Protein AF-A0A8U0PKP1-F1 (afdb_monomer_lite)

pLDDT: mean 70.81, std 22.4, range [30.62, 94.69]

Sequence (117 aa):
MVMEKKRMDCPSLPPGWKKEEVIRKSGLSAGKSDVYYYSPKGKKFRSKPQLSRYLGNTVDLGCFDFRTGKMTMPSKMQKNKQRLRNESLTINKVQVSLGYTSGSFRCRSLRSPNVNI

Structure (mmCIF, N/CA/C/O backbone):
data_AF-A0A8U0PKP1-F1
#
_entry.id   AF-A0A8U0PKP1-F1
#
loop_
_atom_site.group_PDB
_atom_site.id
_atom_site.type_symbol
_atom_site.label_atom_id
_atom_site.label_alt_id
_atom_site.label_comp_id
_atom_site.label_asym_id
_atom_site.label_entity_id
_atom_site.label_seq_id
_atom_site.pdbx_PDB_ins_code
_atom_site.Cartn_x
_atom_site.Cartn_y
_atom_site.Cartn_z
_atom_site.occupancy
_atom_site.B_iso_or_equiv
_atom_site.auth_seq_id
_atom_site.auth_comp_id
_atom_site.auth_asym_id
_atom_site.auth_atom_id
_atom_site.pdbx_PDB_model_num
ATOM 1 N N . MET A 1 1 ? 25.857 -4.564 2.024 1.00 40.28 1 MET A N 1
ATOM 2 C CA . MET A 1 1 ? 25.225 -3.296 2.456 1.00 40.28 1 MET A CA 1
ATOM 3 C C . MET A 1 1 ? 23.733 -3.528 2.639 1.00 40.28 1 MET A C 1
ATOM 5 O O . MET A 1 1 ? 22.999 -3.611 1.658 1.00 40.28 1 MET A O 1
ATOM 9 N N . VAL A 1 2 ? 23.294 -3.734 3.881 1.00 46.47 2 VAL A N 1
ATOM 10 C CA . VAL A 1 2 ? 21.870 -3.871 4.209 1.00 46.47 2 VAL A CA 1
ATOM 11 C C . VAL A 1 2 ? 21.296 -2.460 4.171 1.00 46.47 2 VAL A C 1
ATOM 13 O O . VAL A 1 2 ? 21.551 -1.670 5.068 1.00 46.47 2 VAL A O 1
ATOM 16 N N . MET A 1 3 ? 20.629 -2.092 3.077 1.00 54.50 3 MET A N 1
ATOM 17 C CA . MET A 1 3 ? 19.989 -0.780 2.993 1.00 54.50 3 MET A CA 1
ATOM 18 C C . MET A 1 3 ? 18.861 -0.751 4.016 1.00 54.50 3 MET A C 1
ATOM 20 O O . MET A 1 3 ? 17.920 -1.545 3.921 1.00 54.50 3 MET A O 1
ATOM 24 N N . GLU A 1 4 ? 19.001 0.119 5.011 1.00 55.03 4 GLU A N 1
ATOM 25 C CA . GLU A 1 4 ? 18.005 0.323 6.048 1.00 55.03 4 GLU A CA 1
ATOM 26 C C . GLU A 1 4 ? 16.667 0.655 5.388 1.00 55.03 4 GLU A C 1
ATOM 28 O O . GLU A 1 4 ? 16.523 1.616 4.628 1.00 55.03 4 GLU A O 1
ATOM 33 N N . LYS A 1 5 ? 15.693 -0.229 5.589 1.00 63.22 5 LYS A N 1
ATOM 34 C CA . LYS A 1 5 ? 14.383 -0.122 4.955 1.00 63.22 5 LYS A CA 1
ATOM 35 C C . LYS A 1 5 ? 13.634 1.020 5.619 1.00 63.22 5 LYS A C 1
ATOM 37 O O . LYS A 1 5 ? 13.032 0.826 6.675 1.00 63.22 5 LYS A O 1
ATOM 42 N N . LYS A 1 6 ? 13.666 2.203 5.000 1.00 76.69 6 LYS A N 1
ATOM 43 C CA . LYS A 1 6 ? 12.914 3.375 5.457 1.00 76.69 6 LYS A CA 1
ATOM 44 C C . LYS A 1 6 ? 11.417 3.079 5.369 1.00 76.69 6 LYS A C 1
ATOM 46 O O . LYS A 1 6 ? 10.793 3.198 4.315 1.00 76.69 6 LYS A O 1
ATOM 51 N N . ARG A 1 7 ? 10.851 2.652 6.495 1.00 86.12 7 ARG A N 1
ATOM 52 C CA . ARG A 1 7 ? 9.409 2.524 6.696 1.00 86.12 7 ARG A CA 1
ATOM 53 C C . ARG A 1 7 ? 8.873 3.898 7.069 1.00 86.12 7 ARG A C 1
ATOM 55 O O . ARG A 1 7 ? 9.367 4.502 8.012 1.00 86.12 7 ARG A O 1
ATOM 62 N N . MET A 1 8 ? 7.885 4.377 6.329 1.00 87.50 8 MET A N 1
ATOM 63 C CA . MET A 1 8 ? 7.230 5.659 6.578 1.00 87.50 8 MET A CA 1
ATOM 64 C C . MET A 1 8 ? 5.805 5.422 7.059 1.00 87.50 8 MET A C 1
ATOM 66 O O . MET A 1 8 ? 5.146 4.493 6.587 1.00 87.50 8 MET A O 1
ATOM 70 N N . ASP A 1 9 ? 5.320 6.244 7.980 1.00 88.88 9 ASP A N 1
ATOM 71 C CA . ASP A 1 9 ? 3.939 6.152 8.445 1.00 88.88 9 ASP A CA 1
ATOM 72 C C . ASP A 1 9 ? 2.963 6.534 7.327 1.00 88.88 9 ASP A C 1
ATOM 74 O O . ASP A 1 9 ? 3.238 7.394 6.483 1.00 88.88 9 ASP A O 1
ATOM 78 N N . CYS A 1 10 ? 1.831 5.834 7.279 1.00 86.19 10 CYS A N 1
ATOM 79 C CA . CYS A 1 10 ? 0.827 6.009 6.239 1.00 86.19 10 CYS A CA 1
ATOM 80 C C . CYS A 1 10 ? -0.454 6.590 6.854 1.00 86.19 10 CYS A C 1
ATOM 82 O O . CYS A 1 10 ? -1.301 5.813 7.289 1.00 86.19 10 CYS A O 1
ATOM 84 N N . PRO A 1 11 ? -0.637 7.925 6.872 1.00 83.81 11 PRO A N 1
ATOM 85 C CA . PRO A 1 11 ? -1.786 8.562 7.531 1.00 83.81 11 PRO A CA 1
ATOM 86 C C . PRO A 1 11 ? -3.132 8.255 6.856 1.00 83.81 11 PRO A C 1
ATOM 88 O O . PRO A 1 11 ? -4.187 8.489 7.426 1.00 83.81 11 PRO A O 1
ATOM 91 N N . SER A 1 12 ? -3.104 7.731 5.630 1.00 85.44 12 SER A N 1
ATOM 92 C CA . SER A 1 12 ? -4.278 7.259 4.890 1.00 85.44 12 SER A CA 1
ATOM 93 C C . SER A 1 12 ? -4.769 5.871 5.323 1.00 85.44 12 SER A C 1
ATOM 95 O O . SER A 1 12 ? -5.789 5.400 4.825 1.00 85.44 12 SER A O 1
ATOM 97 N N . LEU A 1 13 ? -4.040 5.205 6.219 1.00 87.62 13 LEU A N 1
ATOM 98 C CA . LEU A 1 13 ? -4.431 3.960 6.868 1.00 87.62 13 LEU A CA 1
ATOM 99 C C . LEU A 1 13 ? -4.575 4.202 8.378 1.00 87.62 13 LEU A C 1
ATOM 101 O O . LEU A 1 13 ? -4.121 5.232 8.878 1.00 87.62 13 LEU A O 1
ATOM 105 N N . PRO A 1 14 ? -5.188 3.263 9.123 1.00 89.06 14 PRO A N 1
ATOM 106 C CA . PRO A 1 14 ? -5.293 3.380 10.570 1.00 89.06 14 PRO A CA 1
ATOM 107 C C . PRO A 1 14 ? -3.929 3.601 11.250 1.00 89.06 14 PRO A C 1
ATOM 109 O O . PRO A 1 14 ? -2.880 3.287 10.675 1.00 89.06 14 PRO A O 1
ATOM 112 N N . PRO A 1 15 ? -3.912 4.087 12.501 1.00 89.69 15 PRO A N 1
ATOM 113 C CA . PRO A 1 15 ? -2.671 4.287 13.238 1.00 89.69 15 PRO A CA 1
ATOM 114 C C . PRO A 1 15 ? -1.797 3.024 13.295 1.00 89.69 15 PRO A C 1
ATOM 116 O O . PRO A 1 15 ? -2.286 1.898 13.419 1.00 89.69 15 PRO A O 1
ATOM 119 N N . GLY A 1 16 ? -0.481 3.220 13.192 1.00 90.81 16 GLY A N 1
ATOM 120 C CA . GLY A 1 16 ? 0.514 2.146 13.252 1.00 90.81 16 GLY A CA 1
ATOM 121 C C . GLY A 1 16 ? 0.749 1.394 11.937 1.00 90.81 16 GLY A C 1
ATOM 122 O O . GLY A 1 16 ? 1.565 0.470 11.904 1.00 90.81 16 GLY A O 1
ATOM 123 N N . TRP A 1 17 ? 0.080 1.780 10.848 1.00 93.50 17 TRP A N 1
ATOM 124 C CA . TRP A 1 17 ? 0.376 1.261 9.516 1.00 93.50 17 TRP A CA 1
ATOM 125 C C . TRP A 1 17 ? 1.583 1.957 8.886 1.00 93.50 17 TRP A C 1
ATOM 127 O O . TRP A 1 17 ? 1.665 3.185 8.833 1.00 93.50 17 TRP A O 1
ATOM 137 N N . LYS A 1 18 ? 2.500 1.153 8.342 1.00 93.75 18 LYS A N 1
ATOM 138 C CA . LYS A 1 18 ? 3.746 1.640 7.734 1.00 93.75 18 LYS A CA 1
ATOM 139 C C . LYS A 1 18 ? 3.852 1.229 6.272 1.00 93.75 18 LYS A C 1
ATOM 141 O O . LYS A 1 18 ? 3.534 0.093 5.925 1.00 93.75 18 LYS A O 1
ATOM 146 N N . LYS A 1 19 ? 4.341 2.133 5.426 1.00 92.44 19 LYS A N 1
ATOM 147 C CA . LYS A 1 19 ? 4.652 1.918 4.010 1.00 92.44 19 LYS A CA 1
ATOM 148 C C . LYS A 1 19 ? 6.160 1.768 3.820 1.00 92.44 19 LYS A C 1
ATOM 150 O O . LYS A 1 19 ? 6.938 2.535 4.378 1.00 92.44 19 LYS A O 1
ATOM 155 N N . GLU A 1 20 ? 6.570 0.814 3.000 1.00 92.69 20 GLU A N 1
ATOM 156 C CA . GLU A 1 20 ? 7.955 0.620 2.569 1.00 92.69 20 GLU A CA 1
ATOM 157 C C . GLU A 1 20 ? 7.997 0.551 1.046 1.00 92.69 20 GLU A C 1
ATOM 159 O O . GLU A 1 20 ? 7.249 -0.211 0.435 1.00 92.69 20 GLU A O 1
ATOM 164 N N . GLU A 1 21 ? 8.886 1.325 0.437 1.00 90.38 21 GLU A N 1
ATOM 165 C CA . GLU A 1 21 ? 9.155 1.266 -0.995 1.00 90.38 21 GLU A CA 1
ATOM 166 C C . GLU A 1 21 ? 10.535 0.648 -1.220 1.00 90.38 21 GLU A C 1
ATOM 168 O O . GLU A 1 21 ? 11.535 1.104 -0.667 1.00 90.38 21 GLU A O 1
ATOM 173 N N . VAL A 1 22 ? 10.586 -0.429 -2.002 1.00 90.44 22 VAL A N 1
ATOM 174 C CA . VAL A 1 22 ? 11.803 -1.204 -2.253 1.00 90.44 22 VAL A CA 1
ATOM 175 C C . VAL A 1 22 ? 12.115 -1.169 -3.737 1.00 90.44 22 VAL A C 1
ATOM 177 O O . VAL A 1 22 ? 11.316 -1.613 -4.558 1.00 90.44 22 VAL A O 1
ATOM 180 N N . ILE A 1 23 ? 13.308 -0.689 -4.081 1.00 91.06 23 ILE A N 1
ATOM 181 C CA . ILE A 1 23 ? 13.814 -0.722 -5.455 1.00 91.06 23 ILE A CA 1
ATOM 182 C C . ILE A 1 23 ? 14.417 -2.095 -5.751 1.00 91.06 23 ILE A C 1
ATOM 184 O O . ILE A 1 23 ? 15.283 -2.578 -5.012 1.00 91.06 23 ILE A O 1
ATOM 188 N N . ARG A 1 24 ? 14.001 -2.711 -6.860 1.00 89.19 24 ARG A N 1
ATOM 189 C CA . ARG A 1 24 ? 14.576 -3.969 -7.352 1.00 89.19 24 ARG A CA 1
ATOM 190 C C . ARG A 1 24 ? 16.029 -3.757 -7.766 1.00 89.19 24 ARG A C 1
ATOM 192 O O . ARG A 1 24 ? 16.329 -2.864 -8.556 1.00 89.19 24 ARG A O 1
ATOM 199 N N . LYS A 1 25 ? 16.927 -4.592 -7.241 1.00 90.56 25 LYS A N 1
ATOM 200 C CA . LYS A 1 25 ? 18.379 -4.460 -7.443 1.00 90.56 25 LYS A CA 1
ATOM 201 C C . LYS A 1 25 ? 18.901 -5.117 -8.720 1.00 90.56 25 LYS A C 1
ATOM 203 O O . LYS A 1 25 ? 19.944 -4.708 -9.205 1.00 90.56 25 LYS A O 1
ATOM 208 N N . SER A 1 26 ? 18.201 -6.114 -9.254 1.00 89.25 26 SER A N 1
ATOM 209 C CA . SER A 1 26 ? 18.687 -6.935 -10.367 1.00 89.25 26 SER A CA 1
ATOM 210 C C . SER A 1 26 ? 17.552 -7.438 -11.269 1.00 89.25 26 SER A C 1
ATOM 212 O O . SER A 1 26 ? 16.365 -7.295 -10.954 1.00 89.25 26 SER A O 1
ATOM 214 N N . GLY A 1 27 ? 17.935 -8.015 -12.413 1.00 92.81 27 GLY A N 1
ATOM 215 C CA . GLY A 1 27 ? 17.034 -8.571 -13.426 1.00 92.81 27 GLY A CA 1
ATOM 216 C C . GLY A 1 27 ? 16.458 -7.530 -14.392 1.00 92.81 27 GLY A C 1
ATOM 217 O O . GLY A 1 27 ? 16.743 -6.341 -14.297 1.00 92.81 27 GLY A O 1
ATOM 218 N N . LEU A 1 28 ? 15.585 -7.977 -15.301 1.00 92.38 28 LEU A N 1
ATOM 219 C CA . LEU A 1 28 ? 14.966 -7.138 -16.348 1.00 92.38 28 LEU A CA 1
ATOM 220 C C . LEU A 1 28 ? 14.118 -5.974 -15.803 1.00 92.38 28 LEU A C 1
ATOM 222 O O . LEU A 1 28 ? 13.780 -5.042 -16.523 1.00 92.38 28 LEU A O 1
ATOM 226 N N . SER A 1 29 ? 13.736 -6.041 -14.528 1.00 89.69 29 SER A N 1
ATOM 227 C CA . SER A 1 29 ? 12.979 -4.998 -13.833 1.00 89.69 29 SER A CA 1
ATOM 228 C C . SER A 1 29 ? 13.805 -4.233 -12.798 1.00 89.69 29 SER A C 1
ATOM 230 O O . SER A 1 29 ? 13.215 -3.598 -11.922 1.00 89.69 29 SER A O 1
ATOM 232 N N . ALA A 1 30 ? 15.137 -4.333 -12.842 1.00 90.50 30 ALA A N 1
ATOM 233 C CA . ALA A 1 30 ? 16.015 -3.544 -11.985 1.00 90.50 30 ALA A CA 1
ATOM 234 C C . ALA A 1 30 ? 15.679 -2.047 -12.103 1.00 90.50 30 ALA A C 1
ATOM 236 O O . ALA A 1 30 ? 15.321 -1.560 -13.174 1.00 90.50 30 ALA A O 1
ATOM 237 N N . GLY A 1 31 ? 15.721 -1.332 -10.980 1.00 89.19 31 GLY A N 1
ATOM 238 C CA . GLY A 1 31 ? 15.350 0.084 -10.909 1.00 89.19 31 GLY A CA 1
ATOM 239 C C . GLY A 1 31 ? 13.854 0.355 -10.712 1.00 89.19 31 GLY A C 1
ATOM 240 O O . GLY A 1 31 ? 13.500 1.442 -10.263 1.00 89.19 31 GLY A O 1
ATOM 241 N N . LYS A 1 32 ? 12.958 -0.618 -10.948 1.00 90.19 32 LYS A N 1
ATOM 242 C CA . LYS A 1 32 ? 11.532 -0.460 -10.604 1.00 90.19 32 LYS A CA 1
ATOM 243 C C . LYS A 1 32 ? 11.311 -0.577 -9.095 1.00 90.19 32 LYS A C 1
ATOM 245 O O . LYS A 1 32 ? 11.988 -1.361 -8.427 1.00 90.19 32 LYS A O 1
ATOM 250 N N . SER A 1 33 ? 10.328 0.166 -8.583 1.00 90.75 33 SER A N 1
ATOM 251 C CA . SER A 1 33 ? 9.926 0.126 -7.178 1.00 90.75 33 SER A CA 1
ATOM 252 C C . SER A 1 33 ? 8.700 -0.757 -6.933 1.00 90.75 33 SER A C 1
ATOM 254 O O . SER A 1 33 ? 7.715 -0.730 -7.684 1.00 90.75 33 SER A O 1
ATOM 256 N N . ASP A 1 34 ? 8.767 -1.540 -5.858 1.00 90.94 34 ASP A N 1
ATOM 257 C CA . ASP A 1 34 ? 7.638 -2.255 -5.270 1.00 90.94 34 ASP A CA 1
ATOM 258 C C . ASP A 1 34 ? 7.266 -1.622 -3.932 1.00 90.94 34 ASP A C 1
ATOM 260 O O . ASP A 1 34 ? 8.135 -1.270 -3.134 1.00 90.94 34 ASP A O 1
ATOM 264 N N . VAL A 1 35 ? 5.966 -1.530 -3.665 1.00 92.50 35 VAL A N 1
ATOM 265 C CA . VAL A 1 35 ? 5.435 -0.956 -2.427 1.00 92.50 35 VAL A CA 1
ATOM 266 C C . VAL A 1 35 ? 4.884 -2.060 -1.536 1.00 92.50 35 VAL A C 1
ATOM 268 O O . VAL A 1 35 ? 4.185 -2.968 -1.994 1.00 92.50 35 VAL A O 1
ATOM 271 N N . TYR A 1 36 ? 5.189 -1.965 -0.248 1.00 94.56 36 TYR A N 1
ATOM 272 C CA . TYR A 1 36 ? 4.728 -2.872 0.788 1.00 94.56 36 TYR A CA 1
ATOM 273 C C . TYR A 1 36 ? 4.092 -2.100 1.934 1.00 94.56 36 TYR A C 1
ATOM 275 O O . TYR A 1 36 ? 4.568 -1.033 2.314 1.00 94.56 36 TYR A O 1
ATOM 283 N N . TYR A 1 37 ? 3.056 -2.686 2.526 1.00 93.81 37 TYR A N 1
ATOM 284 C CA . TYR A 1 37 ? 2.452 -2.179 3.755 1.00 93.81 37 TYR A CA 1
ATOM 285 C C . TYR A 1 37 ? 2.670 -3.151 4.899 1.00 93.81 37 TYR A C 1
ATOM 287 O O . TYR A 1 37 ? 2.656 -4.366 4.695 1.00 93.81 37 TYR A O 1
ATOM 295 N N . TYR A 1 38 ? 2.837 -2.608 6.097 1.00 94.38 38 TYR A N 1
ATOM 296 C CA . TYR A 1 38 ? 2.964 -3.358 7.334 1.00 94.38 38 TYR A CA 1
ATOM 297 C C . TYR A 1 38 ? 1.856 -2.946 8.284 1.00 94.38 38 TYR A C 1
ATOM 299 O O . TYR A 1 38 ? 1.667 -1.755 8.534 1.00 94.38 38 TYR A O 1
ATOM 307 N N . SER A 1 39 ? 1.139 -3.935 8.814 1.00 92.50 39 SER A N 1
ATOM 308 C CA . SER A 1 39 ? 0.221 -3.693 9.921 1.00 92.50 39 SER A CA 1
ATOM 309 C C . SER A 1 39 ? 1.003 -3.319 11.186 1.00 92.50 39 SER A C 1
ATOM 311 O O . SER A 1 39 ? 2.178 -3.683 11.305 1.00 92.50 39 SER A O 1
ATOM 313 N N . PRO A 1 40 ? 0.351 -2.702 12.186 1.00 91.31 40 PRO A N 1
ATOM 314 C CA . PRO A 1 40 ? 0.947 -2.503 13.511 1.00 91.31 40 PRO A CA 1
ATOM 315 C C . PRO A 1 40 ? 1.415 -3.812 14.170 1.00 91.31 40 PRO A C 1
ATOM 317 O O . PRO A 1 40 ? 2.319 -3.804 14.994 1.00 91.31 40 PRO A O 1
ATOM 320 N N . LYS A 1 41 ? 0.850 -4.957 13.757 1.00 91.50 41 LYS A N 1
ATOM 321 C CA . LYS A 1 41 ? 1.257 -6.306 14.187 1.00 91.50 41 LYS A CA 1
ATOM 322 C C . LYS A 1 41 ? 2.441 -6.879 13.383 1.00 91.50 41 LYS A C 1
ATOM 324 O O . LYS A 1 41 ? 2.781 -8.043 13.548 1.00 91.50 41 LYS A O 1
ATOM 329 N N . GLY A 1 42 ? 3.019 -6.116 12.452 1.00 90.06 42 GLY A N 1
ATOM 330 C CA . GLY A 1 42 ? 4.150 -6.532 11.613 1.00 90.06 42 GLY A CA 1
ATOM 331 C C . GLY A 1 42 ? 3.791 -7.375 10.381 1.00 90.06 42 GLY A C 1
ATOM 332 O O . GLY A 1 42 ? 4.686 -7.829 9.668 1.00 90.06 42 GLY A O 1
ATOM 333 N N . LYS A 1 43 ? 2.502 -7.577 10.074 1.00 93.50 43 LYS A N 1
ATOM 334 C CA . LYS A 1 43 ? 2.075 -8.366 8.905 1.00 93.50 43 LYS A CA 1
ATOM 335 C C . LYS A 1 43 ? 2.320 -7.589 7.615 1.00 93.50 43 LYS A C 1
ATOM 337 O O . LYS A 1 43 ? 1.889 -6.446 7.505 1.00 93.50 43 LYS A O 1
ATOM 342 N N . LYS A 1 44 ? 2.961 -8.226 6.631 1.00 93.56 44 LYS A N 1
ATOM 343 C CA . LYS A 1 44 ? 3.316 -7.623 5.338 1.00 93.56 44 LYS A CA 1
ATOM 344 C C . LYS A 1 44 ? 2.236 -7.835 4.272 1.00 93.56 44 LYS A C 1
ATOM 346 O O . LYS A 1 44 ? 1.762 -8.953 4.071 1.00 93.56 44 LYS A O 1
ATOM 351 N N . PHE A 1 45 ? 1.937 -6.782 3.517 1.00 94.69 45 PHE A N 1
ATOM 352 C CA . PHE A 1 45 ? 0.985 -6.771 2.407 1.00 94.69 45 PHE A CA 1
ATOM 353 C C . PHE A 1 45 ? 1.661 -6.302 1.122 1.00 94.69 45 PHE A C 1
ATOM 355 O O . PHE A 1 45 ? 2.416 -5.329 1.131 1.00 94.69 45 PHE A O 1
ATOM 362 N N . ARG A 1 46 ? 1.389 -7.004 0.016 1.00 94.00 46 ARG A N 1
ATOM 363 C CA . ARG A 1 46 ? 2.014 -6.774 -1.301 1.00 94.00 46 ARG A CA 1
ATOM 364 C C . ARG A 1 46 ? 1.047 -6.229 -2.356 1.00 94.00 46 ARG A C 1
ATOM 366 O O . ARG A 1 46 ? 1.474 -5.923 -3.462 1.00 94.00 46 ARG A O 1
ATOM 373 N N . SER A 1 47 ? -0.252 -6.153 -2.054 1.00 93.81 47 SER A N 1
ATOM 374 C CA . SER A 1 47 ? -1.262 -5.652 -2.992 1.00 93.81 47 SER A CA 1
ATOM 375 C C . SER A 1 47 ? -2.511 -5.094 -2.302 1.00 93.81 47 SER A C 1
ATOM 377 O O . SER A 1 47 ? -2.839 -5.474 -1.174 1.00 93.81 47 SER A O 1
ATOM 379 N N . LYS A 1 48 ? -3.255 -4.237 -3.020 1.00 90.69 48 LYS A N 1
ATOM 380 C CA . LYS A 1 48 ? -4.523 -3.640 -2.561 1.00 90.69 48 LYS A CA 1
ATOM 381 C C . LYS A 1 48 ? -5.588 -4.683 -2.193 1.00 90.69 48 LYS A C 1
ATOM 383 O O . LYS A 1 48 ? -6.125 -4.575 -1.095 1.00 90.69 48 LYS A O 1
ATOM 388 N N . PRO A 1 49 ? -5.873 -5.729 -3.000 1.00 93.00 49 PRO A N 1
ATOM 389 C CA . PRO A 1 49 ? -6.879 -6.729 -2.625 1.00 93.00 49 PRO A CA 1
ATOM 390 C C . PRO A 1 49 ? -6.475 -7.567 -1.406 1.00 93.00 49 PRO A C 1
ATOM 392 O O . PRO A 1 49 ? -7.329 -8.078 -0.686 1.00 93.00 49 PRO A O 1
ATOM 395 N N . GLN A 1 50 ? -5.172 -7.754 -1.169 1.00 94.31 50 GLN A N 1
ATOM 396 C CA . GLN A 1 50 ? -4.689 -8.440 0.030 1.00 94.31 50 GLN A CA 1
ATOM 397 C C . GLN A 1 50 ? -4.892 -7.573 1.277 1.00 94.31 50 GLN A C 1
ATOM 399 O O . GLN A 1 50 ? -5.319 -8.075 2.313 1.00 94.31 50 GLN A O 1
ATOM 404 N N . LEU A 1 51 ? -4.600 -6.278 1.159 1.00 92.56 51 LEU A N 1
ATOM 405 C CA . LEU A 1 51 ? -4.794 -5.298 2.220 1.00 92.56 51 LEU A CA 1
ATOM 406 C C . LEU A 1 51 ? -6.284 -5.104 2.548 1.00 92.56 51 LEU A C 1
ATOM 408 O O . LEU A 1 51 ? -6.667 -5.170 3.711 1.00 92.56 51 LEU A O 1
ATOM 412 N N . SER A 1 52 ? -7.122 -4.957 1.520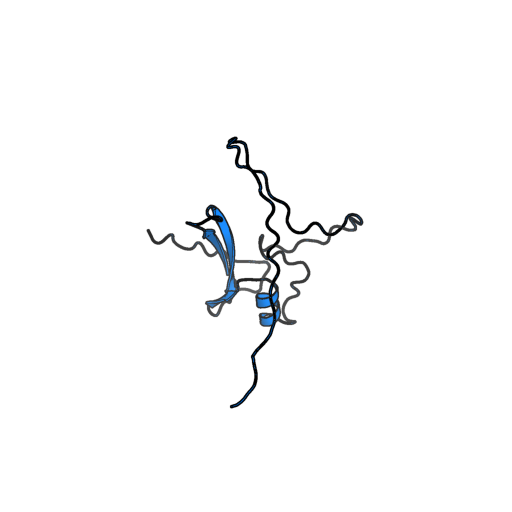 1.00 91.31 52 SER A N 1
ATOM 413 C CA . SER A 1 52 ? -8.577 -4.805 1.645 1.00 91.31 52 SER A CA 1
ATOM 414 C C . SER A 1 52 ? -9.226 -5.999 2.337 1.00 91.31 52 SER A C 1
ATOM 416 O O . SER A 1 52 ? -10.013 -5.800 3.247 1.00 91.31 52 SER A O 1
ATOM 418 N N . ARG A 1 53 ? -8.841 -7.238 2.005 1.00 92.56 53 ARG A N 1
ATOM 419 C CA . ARG A 1 53 ? -9.354 -8.427 2.709 1.00 92.56 53 ARG A CA 1
ATOM 420 C C . ARG A 1 53 ? -8.988 -8.466 4.191 1.00 92.56 53 ARG A C 1
ATOM 422 O O . ARG A 1 53 ? -9.702 -9.078 4.971 1.00 92.56 53 ARG A O 1
ATOM 429 N N . TYR A 1 54 ? -7.866 -7.858 4.570 1.00 91.88 54 TYR A N 1
ATOM 430 C CA . TYR A 1 54 ? -7.420 -7.829 5.960 1.00 91.88 54 TYR A CA 1
ATOM 431 C C . TYR A 1 54 ? -8.076 -6.713 6.773 1.00 91.88 54 TYR A C 1
ATOM 433 O O . TYR A 1 54 ? -8.400 -6.929 7.934 1.00 91.88 54 TYR A O 1
ATOM 441 N N . LEU A 1 55 ? -8.257 -5.532 6.177 1.00 89.69 55 LEU A N 1
ATOM 442 C CA . LEU A 1 55 ? -8.965 -4.418 6.813 1.00 89.69 55 LEU A CA 1
ATOM 443 C C . LEU A 1 55 ? -10.491 -4.606 6.767 1.00 89.69 55 LEU A C 1
ATOM 445 O O . LEU A 1 55 ? -11.197 -4.128 7.652 1.00 89.69 55 LEU A O 1
ATOM 449 N N . GLY A 1 56 ? -11.006 -5.333 5.776 1.00 87.38 56 GLY A N 1
ATOM 450 C CA . GLY A 1 56 ? -12.432 -5.581 5.598 1.00 87.38 56 GLY A CA 1
ATOM 451 C C . GLY A 1 56 ? -13.221 -4.274 5.546 1.00 87.38 56 GLY A C 1
ATOM 452 O O . GLY A 1 56 ? -12.838 -3.334 4.855 1.00 87.38 56 GLY A O 1
ATOM 453 N N . ASN A 1 57 ? -14.295 -4.213 6.327 1.00 83.44 57 ASN A N 1
ATOM 454 C CA . ASN A 1 57 ? -15.219 -3.080 6.386 1.00 83.44 57 ASN A CA 1
ATOM 455 C C . ASN A 1 57 ? -14.751 -1.958 7.330 1.00 83.44 57 ASN A C 1
ATOM 457 O O . ASN A 1 57 ? -15.460 -0.972 7.494 1.00 83.44 57 ASN A O 1
ATOM 461 N N . THR A 1 58 ? -13.584 -2.096 7.971 1.00 82.38 58 THR A N 1
ATOM 462 C CA . THR A 1 58 ? -13.073 -1.074 8.906 1.00 82.38 58 THR A CA 1
ATOM 463 C C . THR A 1 58 ? -12.515 0.156 8.194 1.00 82.38 58 THR A C 1
ATOM 465 O O . THR A 1 58 ? -12.460 1.232 8.781 1.00 82.38 58 THR A O 1
ATOM 468 N N . VAL A 1 59 ? -12.086 0.001 6.938 1.00 83.19 59 VAL A N 1
ATOM 469 C CA . VAL A 1 59 ? -11.479 1.062 6.128 1.00 83.19 59 VAL A CA 1
ATOM 470 C C . VAL A 1 59 ? -11.918 0.883 4.681 1.00 83.19 59 VAL A C 1
ATOM 472 O O . VAL A 1 59 ? -11.615 -0.144 4.069 1.00 83.19 59 VAL A O 1
ATOM 475 N N . ASP A 1 60 ? -12.573 1.894 4.110 1.00 85.12 60 ASP A N 1
ATOM 476 C CA . ASP A 1 60 ? -12.859 1.898 2.678 1.00 85.12 60 ASP A CA 1
ATOM 477 C C . ASP A 1 60 ? -11.589 2.237 1.886 1.00 85.12 60 ASP A C 1
ATOM 479 O O . ASP A 1 60 ? -11.059 3.347 1.925 1.00 85.12 60 ASP A O 1
ATOM 483 N N . LEU A 1 61 ? -11.083 1.245 1.155 1.00 87.25 61 LEU A N 1
ATOM 484 C CA . LEU A 1 61 ? -9.935 1.403 0.268 1.00 87.25 61 LEU A CA 1
ATOM 485 C C . LEU A 1 61 ? -10.355 1.679 -1.179 1.00 87.25 61 LEU A C 1
ATOM 487 O O . LEU A 1 61 ? -9.485 1.663 -2.052 1.00 87.25 61 LEU A O 1
ATOM 491 N N . GLY A 1 62 ? -11.636 1.916 -1.480 1.00 84.75 62 GLY A N 1
ATOM 492 C CA . GLY A 1 62 ? -12.128 2.183 -2.836 1.00 84.75 62 GLY A CA 1
ATOM 493 C C . GLY A 1 62 ? -11.280 3.235 -3.553 1.00 84.75 62 GLY A C 1
ATOM 494 O O . GLY A 1 62 ? -10.671 2.948 -4.589 1.00 84.75 62 GLY A O 1
ATOM 495 N N . CYS A 1 63 ? -11.089 4.374 -2.893 1.00 84.69 63 CYS A N 1
ATOM 496 C CA . CYS A 1 63 ? -10.295 5.509 -3.364 1.00 84.69 63 CYS A CA 1
ATOM 497 C C . CYS A 1 63 ? -8.803 5.447 -2.980 1.00 84.69 63 CYS A C 1
ATOM 499 O O . CYS A 1 63 ? -8.086 6.423 -3.151 1.00 84.69 63 CYS A O 1
ATOM 501 N N . PHE A 1 64 ? -8.293 4.336 -2.445 1.00 89.00 64 PHE A N 1
ATOM 502 C CA . PHE A 1 64 ? -6.879 4.222 -2.076 1.00 89.00 64 PHE A CA 1
ATOM 503 C C . PHE A 1 64 ? -6.002 3.796 -3.247 1.00 89.00 64 PHE A C 1
ATOM 505 O O . PHE A 1 64 ? -6.211 2.723 -3.828 1.00 89.00 64 PHE A O 1
ATOM 512 N N . ASP A 1 65 ? -4.970 4.586 -3.539 1.00 89.75 65 ASP A N 1
ATOM 513 C CA . ASP A 1 65 ? -3.884 4.167 -4.418 1.00 89.75 65 ASP A CA 1
ATOM 514 C C . ASP A 1 65 ? -2.777 3.482 -3.607 1.00 89.75 65 ASP A C 1
ATOM 516 O O . ASP A 1 65 ? -2.098 4.096 -2.783 1.00 89.75 65 ASP A O 1
ATOM 520 N N . PHE A 1 66 ? -2.571 2.197 -3.894 1.00 89.25 66 PHE A N 1
ATOM 521 C CA . PHE A 1 66 ? -1.585 1.345 -3.235 1.00 89.25 66 PHE A CA 1
ATOM 522 C C . PHE A 1 66 ? -0.136 1.707 -3.576 1.00 89.25 66 PHE A C 1
ATOM 524 O O . PHE A 1 66 ? 0.764 1.399 -2.801 1.00 89.25 66 PHE A O 1
ATOM 531 N N . ARG A 1 67 ? 0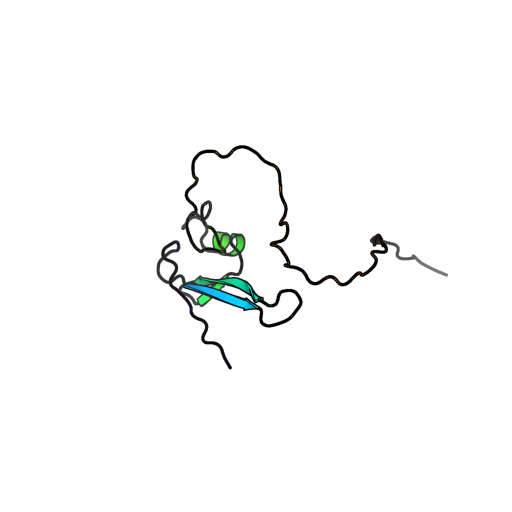.124 2.336 -4.728 1.00 88.88 67 ARG A N 1
ATOM 532 C CA . ARG A 1 67 ? 1.484 2.758 -5.091 1.00 88.88 67 ARG A CA 1
ATOM 533 C C . ARG A 1 67 ? 1.856 4.027 -4.332 1.00 88.88 67 ARG A C 1
ATOM 535 O O . ARG A 1 67 ? 2.879 4.093 -3.650 1.00 88.88 67 ARG A O 1
ATOM 542 N N . THR A 1 68 ? 0.999 5.035 -4.422 1.00 85.81 68 THR A N 1
ATOM 543 C CA . THR A 1 68 ? 1.279 6.345 -3.830 1.00 85.81 68 THR A CA 1
ATOM 544 C C . THR A 1 68 ? 1.066 6.333 -2.311 1.00 85.81 68 THR A C 1
ATOM 546 O O . THR A 1 68 ? 1.800 6.994 -1.570 1.00 85.81 68 THR A O 1
ATOM 549 N N . GLY A 1 69 ? 0.124 5.526 -1.817 1.00 85.50 69 GLY A N 1
ATOM 550 C CA . GLY A 1 69 ? -0.300 5.507 -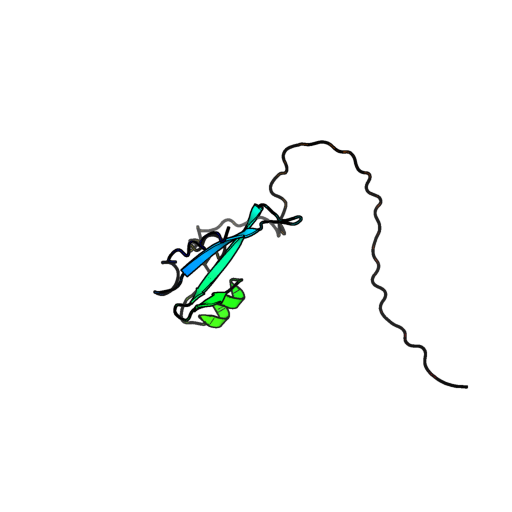0.418 1.00 85.50 69 GLY A CA 1
ATOM 551 C C . GLY A 1 69 ? -1.179 6.691 -0.038 1.00 85.50 69 GLY A C 1
ATOM 552 O O . GLY A 1 69 ? -1.176 7.119 1.113 1.00 85.50 69 GLY A O 1
ATOM 553 N N . LYS A 1 70 ? -1.913 7.241 -1.005 1.00 85.50 70 LYS A N 1
ATOM 554 C CA . LYS A 1 70 ? -2.802 8.391 -0.822 1.00 85.50 70 LYS A CA 1
ATOM 555 C C . LYS A 1 70 ? -4.229 8.015 -1.213 1.00 85.50 70 LYS A C 1
ATOM 557 O O . LYS A 1 70 ? -4.437 7.120 -2.034 1.00 85.50 70 LYS A O 1
ATOM 562 N N . MET A 1 71 ? -5.199 8.705 -0.619 1.00 84.00 71 MET A N 1
ATOM 563 C CA . MET A 1 71 ? -6.577 8.695 -1.103 1.00 84.00 71 MET A CA 1
ATOM 564 C C . MET A 1 71 ? -6.608 9.512 -2.400 1.00 84.00 71 MET A C 1
ATOM 566 O O . MET A 1 71 ? -6.276 10.697 -2.392 1.00 84.00 71 MET A O 1
ATOM 570 N N . THR A 1 72 ? -6.948 8.894 -3.524 1.00 79.06 72 THR A N 1
ATOM 571 C CA . THR A 1 72 ? -7.266 9.620 -4.750 1.00 79.06 72 THR A CA 1
ATOM 572 C C . THR A 1 72 ? -8.675 10.162 -4.599 1.00 79.06 72 THR A C 1
ATOM 574 O O . THR A 1 72 ? -9.627 9.386 -4.542 1.00 79.06 72 THR A O 1
ATOM 577 N N . MET A 1 73 ? -8.823 11.482 -4.524 1.00 65.50 73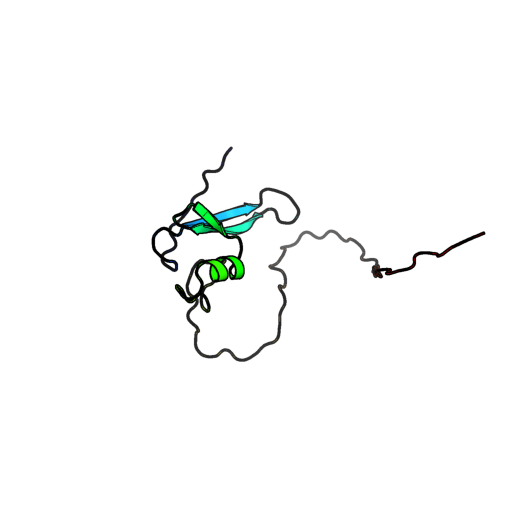 MET A N 1
ATOM 578 C CA . MET A 1 73 ? -10.150 12.083 -4.601 1.00 65.50 73 MET A CA 1
ATOM 579 C C . MET A 1 73 ? -10.755 11.726 -5.963 1.00 65.50 73 MET A C 1
ATOM 581 O O . MET A 1 73 ? -10.065 11.873 -6.978 1.00 65.50 73 MET A O 1
ATOM 585 N N . PRO A 1 74 ? -12.013 11.265 -6.030 1.00 63.56 74 PRO A N 1
ATOM 586 C CA . PRO A 1 74 ? -12.706 11.152 -7.298 1.00 63.56 74 PRO A CA 1
ATOM 587 C C . PRO A 1 74 ? -12.990 12.572 -7.796 1.00 63.56 74 PRO A C 1
ATOM 589 O O . PRO A 1 74 ? -14.021 13.168 -7.490 1.00 63.56 74 PRO A O 1
ATOM 592 N N . SER A 1 75 ? -12.049 13.147 -8.544 1.00 57.03 75 SER A N 1
ATOM 593 C CA . SER A 1 75 ? -12.324 14.328 -9.354 1.00 57.03 75 SER A CA 1
ATOM 594 C C . SER A 1 75 ? -13.483 13.970 -10.276 1.00 57.03 75 SER A C 1
ATOM 596 O O . SER A 1 75 ? -13.425 12.981 -11.010 1.00 57.03 75 SER A O 1
ATOM 598 N N . LYS A 1 76 ? -14.574 14.727 -10.164 1.00 52.22 76 LYS A N 1
ATOM 599 C CA . LYS A 1 76 ? -15.797 14.561 -10.947 1.00 52.22 76 LYS A CA 1
ATOM 600 C C . LYS A 1 76 ? -15.448 14.290 -12.418 1.00 52.22 76 LYS A C 1
ATOM 602 O O . LYS A 1 76 ? -14.769 15.088 -13.045 1.00 52.22 76 LYS A O 1
ATOM 607 N N . MET A 1 77 ? -15.948 13.168 -12.934 1.00 50.91 77 MET A N 1
ATOM 608 C CA . MET A 1 77 ? -16.190 12.892 -14.352 1.00 50.91 77 MET A CA 1
ATOM 609 C C . MET A 1 77 ? -15.051 13.243 -15.335 1.00 50.91 77 MET A C 1
ATOM 611 O O . MET A 1 77 ? -15.050 14.297 -15.956 1.00 50.91 77 MET A O 1
ATOM 615 N N . GLN A 1 78 ? -14.192 12.270 -15.638 1.00 56.22 78 GLN A N 1
ATOM 616 C CA . GLN A 1 78 ? -13.652 12.124 -16.994 1.00 56.22 78 GLN A CA 1
ATOM 617 C C . GLN A 1 78 ? -14.187 10.815 -17.572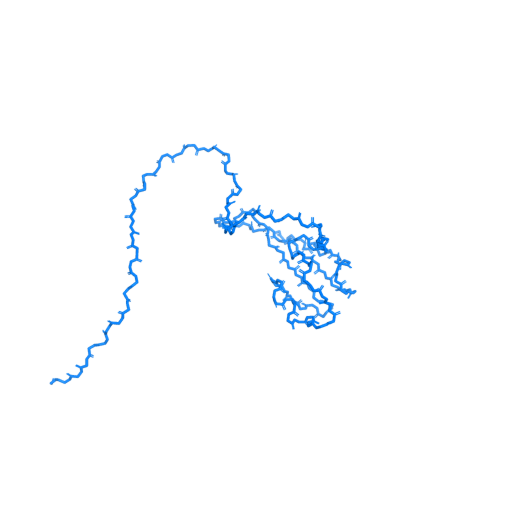 1.00 56.22 78 GLN A C 1
ATOM 619 O O . GLN A 1 78 ? -13.592 9.746 -17.445 1.00 56.22 78 GLN A O 1
ATOM 624 N N . LYS A 1 79 ? -15.382 10.889 -18.172 1.00 54.06 79 LYS A N 1
ATOM 625 C CA . LYS A 1 79 ? -15.798 9.876 -19.144 1.00 54.06 79 LYS A CA 1
ATOM 626 C C . LYS A 1 79 ? -14.823 9.956 -20.324 1.00 54.06 79 LYS A C 1
ATOM 628 O O . LYS A 1 79 ? -14.469 11.051 -20.744 1.00 54.06 79 LYS A O 1
ATOM 633 N N . ASN A 1 80 ? -14.507 8.786 -20.879 1.00 43.09 80 ASN A N 1
ATOM 634 C CA . ASN A 1 80 ? -13.819 8.553 -22.153 1.00 43.09 80 ASN A CA 1
ATOM 635 C C . ASN A 1 80 ? -12.287 8.375 -22.083 1.00 43.09 80 ASN A C 1
ATOM 637 O O . ASN A 1 80 ? -11.526 9.320 -22.231 1.00 43.09 80 ASN A O 1
ATOM 641 N N . LYS A 1 81 ? -11.818 7.125 -21.975 1.00 47.41 81 LYS A N 1
ATOM 642 C CA . LYS A 1 81 ? -11.440 6.281 -23.129 1.00 47.41 81 LYS A CA 1
ATOM 643 C C . LYS A 1 81 ? -10.887 4.950 -22.601 1.00 47.41 81 LYS A C 1
ATOM 645 O O . LYS A 1 81 ? -9.959 4.929 -21.811 1.00 47.41 81 LYS A O 1
ATOM 650 N N . GLN A 1 82 ? -11.552 3.870 -23.001 1.00 49.97 82 GLN A N 1
ATOM 651 C CA . GLN A 1 82 ? -11.040 2.519 -23.259 1.00 49.97 82 GLN A CA 1
ATOM 652 C C . GLN A 1 82 ? -9.819 2.008 -22.464 1.00 49.97 82 GLN A C 1
ATOM 654 O O . GLN A 1 82 ? -8.735 2.571 -22.491 1.00 49.97 82 GLN A O 1
ATOM 659 N N . ARG A 1 83 ? -10.008 0.818 -21.875 1.00 51.34 83 ARG A N 1
ATOM 660 C CA . ARG A 1 83 ? -8.991 -0.168 -21.463 1.00 51.34 83 ARG A CA 1
ATOM 661 C C . ARG A 1 83 ? -7.625 0.023 -22.151 1.00 51.34 83 ARG A C 1
ATOM 663 O O . ARG A 1 83 ? -7.382 -0.575 -23.193 1.00 51.34 83 ARG A O 1
ATOM 670 N N . LEU A 1 84 ? -6.700 0.732 -21.512 1.00 46.41 84 LEU A N 1
ATOM 671 C CA . LEU A 1 84 ? -5.277 0.627 -21.827 1.00 46.41 84 LEU A CA 1
ATOM 672 C C . LEU A 1 84 ? -4.593 -0.109 -20.683 1.00 46.41 84 LEU A C 1
ATOM 674 O O . LEU A 1 84 ? -4.208 0.432 -19.651 1.00 46.41 84 LEU A O 1
ATOM 678 N N . ARG A 1 85 ? -4.526 -1.423 -20.887 1.00 45.72 85 ARG A N 1
ATOM 679 C CA . ARG A 1 85 ? -3.595 -2.329 -20.229 1.00 45.72 85 ARG A CA 1
ATOM 680 C C . ARG A 1 85 ? -2.192 -1.741 -20.392 1.00 45.72 85 ARG A C 1
ATOM 682 O O . ARG A 1 85 ? -1.704 -1.728 -21.509 1.00 45.72 85 ARG A O 1
ATOM 689 N N . ASN A 1 86 ? -1.600 -1.275 -19.289 1.00 48.75 86 ASN A N 1
ATOM 690 C CA . ASN A 1 86 ? -0.177 -0.972 -19.090 1.00 48.75 86 ASN A CA 1
ATOM 691 C C . ASN A 1 86 ? 0.655 -0.848 -20.381 1.00 48.75 86 ASN A C 1
ATOM 693 O O . ASN A 1 86 ? 1.251 -1.838 -20.807 1.00 48.75 86 ASN A O 1
ATOM 697 N N . GLU A 1 87 ? 0.759 0.357 -20.941 1.00 38.03 87 GLU A N 1
ATOM 698 C CA . GLU A 1 87 ? 1.764 0.657 -21.961 1.00 38.03 87 GLU A CA 1
ATOM 699 C C . GLU A 1 87 ? 2.893 1.509 -21.357 1.00 38.03 87 GLU A C 1
ATOM 701 O O . GLU A 1 87 ? 2.698 2.633 -20.906 1.00 38.03 87 GLU A O 1
ATOM 706 N N . SER A 1 88 ? 4.057 0.866 -21.260 1.00 42.84 88 SER A N 1
ATOM 707 C CA . SER A 1 88 ? 5.407 1.385 -21.491 1.00 42.84 88 SER A CA 1
ATOM 708 C C . SER A 1 88 ? 5.682 2.876 -21.248 1.00 42.84 88 SER A C 1
ATOM 710 O O . SER A 1 88 ? 5.508 3.716 -22.124 1.00 42.84 88 SER A O 1
ATOM 712 N N . LEU A 1 89 ? 6.308 3.185 -20.108 1.00 39.84 89 LEU A N 1
ATOM 713 C CA . LEU A 1 89 ? 7.101 4.408 -19.971 1.00 39.84 89 LEU A CA 1
ATOM 714 C C . LEU A 1 89 ? 8.444 4.222 -20.697 1.00 39.84 89 LEU A C 1
ATOM 716 O O . LEU A 1 89 ? 9.362 3.587 -20.182 1.00 39.84 89 LEU A O 1
ATOM 720 N N . THR A 1 90 ? 8.477 4.723 -21.933 1.00 35.84 90 THR A N 1
ATOM 721 C CA . THR A 1 90 ? 9.582 5.444 -22.594 1.00 35.84 90 THR A CA 1
ATOM 722 C C . THR A 1 90 ? 11.014 5.009 -22.260 1.00 35.84 90 THR A C 1
ATOM 724 O O . THR A 1 90 ? 11.625 5.480 -21.299 1.00 35.84 90 THR A O 1
ATOM 727 N N . ILE A 1 91 ? 11.584 4.192 -23.149 1.00 39.50 91 ILE A N 1
ATOM 728 C CA . ILE A 1 91 ? 13.028 3.992 -23.299 1.00 39.50 91 ILE A CA 1
ATOM 729 C C . ILE A 1 91 ? 13.556 5.098 -24.218 1.00 39.50 91 ILE A C 1
ATOM 731 O O . ILE A 1 91 ? 13.187 5.172 -25.390 1.00 39.50 91 ILE A O 1
ATOM 735 N N . ASN A 1 92 ? 14.429 5.956 -23.691 1.00 38.44 92 ASN A N 1
ATOM 736 C CA . ASN A 1 92 ? 15.245 6.838 -24.515 1.00 38.44 92 ASN A CA 1
ATOM 737 C C . ASN A 1 92 ? 16.371 6.017 -25.169 1.00 38.44 92 ASN A C 1
ATOM 739 O O . ASN A 1 92 ? 17.197 5.431 -24.477 1.00 38.44 92 ASN A O 1
ATOM 743 N N . LYS A 1 93 ? 16.320 5.969 -26.509 1.00 40.81 93 LYS A N 1
ATOM 744 C CA . LYS A 1 93 ? 17.363 5.666 -27.509 1.00 40.81 93 LYS A CA 1
ATOM 745 C C . LYS A 1 93 ? 18.658 4.991 -27.022 1.00 40.81 93 LYS A C 1
ATOM 747 O O . LYS A 1 93 ? 19.568 5.679 -26.581 1.00 40.81 93 LYS A O 1
ATOM 752 N N . VAL A 1 94 ? 18.817 3.709 -27.361 1.00 30.62 94 VAL A N 1
ATOM 753 C CA . VAL A 1 94 ? 20.009 3.217 -28.081 1.00 30.62 94 VAL A CA 1
ATOM 754 C C . VAL A 1 94 ? 19.531 2.201 -29.121 1.00 30.62 94 VAL A C 1
ATOM 756 O O . VAL A 1 94 ? 18.886 1.208 -28.797 1.00 30.62 94 VAL A O 1
ATOM 759 N N . GLN A 1 95 ? 19.786 2.508 -30.387 1.00 41.50 95 GLN A N 1
ATOM 760 C CA . GLN A 1 95 ? 19.510 1.667 -31.546 1.00 41.50 95 GLN A CA 1
ATOM 761 C C . GLN A 1 95 ? 20.379 0.406 -31.488 1.00 41.50 95 GLN A C 1
ATOM 763 O O . GLN A 1 95 ? 21.595 0.505 -31.607 1.00 41.50 95 GLN A O 1
ATOM 768 N N . VAL A 1 96 ? 19.760 -0.769 -31.376 1.00 30.98 96 VAL A N 1
ATOM 769 C CA . VAL A 1 96 ? 20.367 -2.038 -31.795 1.00 30.98 96 VAL A CA 1
ATOM 770 C C . VAL A 1 96 ? 19.280 -2.834 -32.507 1.00 30.98 96 VAL A C 1
ATOM 772 O O . VAL A 1 96 ? 18.292 -3.254 -31.910 1.00 30.98 96 VAL A O 1
ATOM 775 N N . SER A 1 97 ? 19.425 -2.957 -33.820 1.00 40.72 97 SER A N 1
ATOM 776 C CA . SER A 1 97 ? 18.554 -3.730 -34.701 1.00 40.72 97 SER A CA 1
ATOM 777 C C . SER A 1 97 ? 18.589 -5.211 -34.321 1.00 40.72 97 SER A C 1
ATOM 779 O O . SER A 1 97 ? 19.645 -5.835 -34.409 1.00 40.72 97 SER A O 1
ATOM 781 N N . LEU A 1 98 ? 17.444 -5.788 -33.949 1.00 32.81 98 LEU A N 1
ATOM 782 C CA . LEU A 1 98 ? 17.297 -7.235 -33.801 1.00 32.81 98 LEU A CA 1
ATOM 783 C C . LEU A 1 98 ? 15.966 -7.682 -34.421 1.00 32.81 98 LEU A C 1
ATOM 785 O O . LEU A 1 98 ? 14.895 -7.217 -34.029 1.00 32.81 98 LEU A O 1
ATOM 789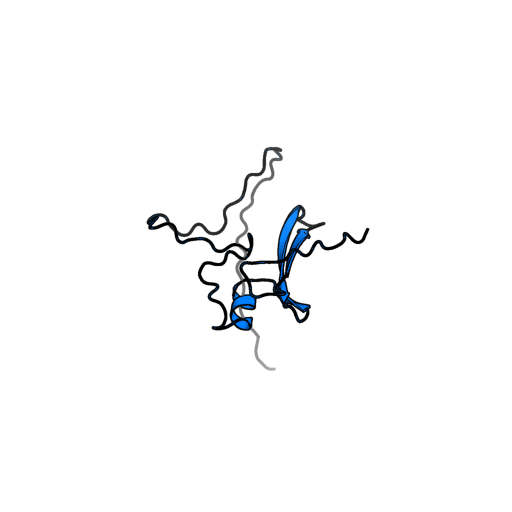 N N . GLY A 1 99 ? 16.061 -8.532 -35.446 1.00 35.81 99 GLY A N 1
ATOM 790 C CA . GLY A 1 99 ? 14.941 -9.003 -36.258 1.00 35.81 99 GLY A CA 1
ATOM 791 C C . GLY A 1 99 ? 13.935 -9.828 -35.456 1.00 35.81 99 GLY A C 1
ATOM 792 O O . GLY A 1 99 ? 14.295 -10.766 -34.750 1.00 35.81 99 GLY A O 1
ATOM 793 N N . TYR A 1 100 ? 12.657 -9.479 -35.591 1.00 33.62 100 TYR A N 1
ATOM 794 C CA . TYR A 1 100 ? 11.531 -10.245 -35.069 1.00 33.62 100 TYR A CA 1
ATOM 795 C C . TYR A 1 100 ? 11.175 -11.368 -36.049 1.00 33.62 100 TYR A C 1
ATOM 797 O O . TYR A 1 100 ? 10.618 -11.106 -37.111 1.00 33.62 100 TYR A O 1
ATOM 805 N N . THR A 1 101 ? 11.418 -12.624 -35.675 1.00 45.72 101 THR A N 1
ATOM 806 C CA . THR A 1 101 ? 10.687 -13.759 -36.255 1.00 45.72 101 THR A CA 1
ATOM 807 C C . THR A 1 101 ? 9.533 -14.112 -35.322 1.00 45.72 101 THR A C 1
ATOM 809 O O . THR A 1 101 ? 9.734 -14.544 -34.187 1.00 45.72 101 THR A O 1
ATOM 812 N N . SER A 1 102 ? 8.310 -13.888 -35.793 1.00 41.56 102 SER A N 1
ATOM 813 C CA . SER A 1 102 ? 7.057 -14.231 -35.124 1.00 41.56 102 SER A CA 1
ATOM 814 C C . SER A 1 102 ? 6.917 -15.749 -34.944 1.00 41.56 102 SER A C 1
ATOM 816 O O . SER A 1 102 ? 6.734 -16.471 -35.921 1.00 41.56 102 SER A O 1
ATOM 818 N N . GLY A 1 103 ? 6.961 -16.235 -33.702 1.00 39.84 103 GLY A N 1
ATOM 819 C CA . GLY A 1 103 ? 6.713 -17.636 -33.353 1.00 39.84 103 GLY A CA 1
ATOM 820 C C . GLY A 1 103 ? 5.525 -17.766 -32.402 1.00 39.84 103 GLY A C 1
ATOM 821 O O . GLY A 1 103 ? 5.621 -17.439 -31.222 1.00 39.84 103 GLY A O 1
ATOM 822 N N . SER A 1 104 ? 4.390 -18.227 -32.924 1.00 45.94 104 SER A N 1
ATOM 823 C CA . SER A 1 104 ? 3.164 -18.507 -32.175 1.00 45.94 104 SER A CA 1
ATOM 824 C C . SER A 1 104 ? 3.328 -19.789 -31.346 1.00 45.94 104 SER A C 1
ATOM 826 O O . SER A 1 104 ? 3.284 -20.890 -31.891 1.00 45.94 104 SER A O 1
ATOM 828 N N . PHE A 1 105 ? 3.481 -19.676 -30.024 1.00 39.94 105 PHE A N 1
ATOM 829 C CA . PHE A 1 105 ? 3.482 -20.839 -29.130 1.00 39.94 105 PHE A CA 1
ATOM 830 C C . PHE A 1 105 ? 2.052 -21.342 -28.913 1.00 39.94 105 PHE A C 1
ATOM 832 O O . PHE A 1 105 ? 1.278 -20.797 -28.126 1.00 39.94 105 PHE A O 1
ATOM 839 N N . ARG A 1 106 ? 1.698 -22.401 -29.644 1.00 46.31 106 ARG A N 1
ATOM 840 C CA . ARG A 1 106 ? 0.460 -23.163 -29.472 1.00 46.31 106 ARG A CA 1
ATOM 841 C C . ARG A 1 106 ? 0.626 -24.094 -28.266 1.00 46.31 106 ARG A C 1
ATOM 843 O O . ARG A 1 106 ? 1.449 -25.005 -28.289 1.00 46.31 106 ARG A O 1
ATOM 850 N N . CYS A 1 107 ? -0.157 -23.877 -27.219 1.00 46.69 107 CYS A N 1
ATOM 851 C CA . CYS A 1 107 ? -0.312 -24.810 -26.107 1.00 46.69 107 CYS A CA 1
ATOM 852 C C . CYS A 1 107 ? -0.930 -26.129 -26.616 1.00 46.69 107 CYS A C 1
ATOM 854 O O . CYS A 1 107 ? -2.057 -26.144 -27.108 1.00 46.69 107 CYS A O 1
ATOM 856 N N . ARG A 1 108 ? -0.194 -27.247 -26.517 1.00 45.38 108 ARG A N 1
ATOM 857 C CA . ARG A 1 108 ? -0.754 -28.596 -26.700 1.00 45.38 108 ARG A CA 1
ATOM 858 C C . ARG A 1 108 ? -1.296 -29.089 -25.366 1.00 45.38 108 ARG A C 1
ATOM 860 O O . ARG A 1 108 ? -0.542 -29.265 -24.417 1.00 45.38 108 ARG A O 1
ATOM 867 N N . SER A 1 109 ? -2.600 -29.325 -25.334 1.00 45.94 109 SER A N 1
ATOM 868 C CA . SER A 1 109 ? -3.268 -30.108 -24.304 1.00 45.94 109 SER A CA 1
ATOM 869 C C . SER A 1 109 ? -3.607 -31.494 -24.872 1.00 45.94 109 SER A C 1
ATOM 871 O O . SER A 1 109 ? -4.084 -31.582 -26.002 1.00 45.94 109 SER A O 1
ATOM 873 N N . LEU A 1 110 ? -3.375 -32.523 -24.048 1.00 46.09 110 LEU A N 1
ATOM 874 C CA . LEU A 1 110 ? -3.926 -33.891 -24.056 1.00 46.09 110 LEU A CA 1
ATOM 875 C C . LEU A 1 110 ? -3.564 -34.859 -25.201 1.00 46.09 110 LEU A C 1
ATOM 877 O O . LEU A 1 110 ? -4.058 -34.736 -26.322 1.00 46.09 110 LEU A O 1
ATOM 881 N N . ARG A 1 111 ? -2.893 -35.964 -24.834 1.00 46.12 111 ARG A N 1
ATOM 882 C CA . ARG A 1 111 ? -3.531 -37.300 -24.800 1.00 46.12 111 ARG A CA 1
ATOM 883 C C . ARG A 1 111 ? -2.629 -38.349 -24.134 1.00 46.12 111 ARG A C 1
ATOM 885 O O . ARG A 1 111 ? -1.518 -38.579 -24.596 1.00 46.12 111 ARG A O 1
ATOM 892 N N . SER A 1 112 ? -3.130 -38.998 -23.081 1.00 54.47 112 SER A N 1
ATOM 893 C CA . SER A 1 112 ? -2.653 -40.323 -22.659 1.00 54.47 112 SER A CA 1
ATOM 894 C C . SER A 1 112 ? -2.995 -41.358 -23.737 1.00 54.47 112 SER A C 1
ATOM 896 O O . SER A 1 112 ? -4.097 -41.279 -24.287 1.00 54.47 112 SER A O 1
ATOM 898 N N . PRO A 1 113 ? -2.144 -42.359 -24.003 1.00 58.19 113 PRO A N 1
ATOM 899 C CA . PRO A 1 113 ? -2.565 -43.602 -24.631 1.00 58.19 113 PRO A CA 1
ATOM 900 C C . PRO A 1 113 ? -2.989 -44.624 -23.565 1.00 58.19 113 PRO A C 1
ATOM 902 O O . PRO A 1 113 ? -2.399 -44.711 -22.490 1.00 58.19 113 PRO A O 1
ATOM 905 N N . ASN A 1 114 ? -4.044 -45.368 -23.882 1.00 47.06 114 ASN A N 1
ATOM 906 C CA . ASN A 1 114 ? -4.673 -46.405 -23.073 1.00 47.06 114 ASN A CA 1
ATOM 907 C C . ASN A 1 114 ? -4.205 -47.790 -23.577 1.00 47.06 114 ASN A C 1
ATOM 909 O O . ASN A 1 114 ? -4.209 -47.997 -24.784 1.00 47.06 114 ASN A O 1
ATOM 913 N N . VAL A 1 115 ? -3.861 -48.684 -22.642 1.00 48.03 115 VAL A N 1
ATOM 914 C CA . VAL A 1 115 ? -4.169 -50.135 -22.592 1.00 48.03 115 VAL A CA 1
ATOM 915 C C . VAL A 1 115 ? -3.692 -51.145 -23.672 1.00 48.03 115 VAL A C 1
ATOM 917 O O . VAL A 1 115 ? -3.953 -51.001 -24.858 1.00 48.03 115 VAL A O 1
ATOM 920 N N . ASN A 1 116 ? -3.117 -52.236 -23.130 1.00 39.12 116 ASN A N 1
ATOM 921 C CA . ASN A 1 116 ? -3.058 -53.672 -23.493 1.00 39.12 116 ASN A CA 1
ATOM 922 C C . ASN A 1 116 ? -2.644 -54.153 -24.899 1.00 39.12 116 ASN A C 1
ATOM 924 O O . ASN A 1 116 ? -3.387 -53.992 -25.865 1.00 39.12 116 ASN A O 1
ATOM 928 N N . ILE A 1 117 ? -1.567 -54.950 -24.931 1.00 42.12 117 ILE A N 1
ATOM 929 C CA . ILE A 1 117 ? -1.562 -56.408 -25.199 1.00 42.12 117 ILE A CA 1
ATOM 930 C C . ILE A 1 117 ? -0.321 -57.015 -24.539 1.00 42.12 117 ILE A C 1
ATOM 932 O O . ILE A 1 117 ? 0.738 -56.350 -24.590 1.00 42.12 117 ILE A O 1
#

Secondary structure (DSSP, 8-state):
------EEE-TTSSTT-EEEEEE--SSTTTT-EEEEEE-TT--EE-SHHHHHHHHGGGS--TTEETTTTEE----S------------------------------PPP--PPP---

InterPro domains:
  IPR001739 Methyl-CpG DNA binding [PF01429] (3-71)
  IPR001739 Methyl-CpG DNA binding [PS50982] (3-71)
  IPR001739 Methyl-CpG DNA binding [SM00391] (5-78)
  IPR016177 DNA-binding domain superfamily [SSF54171] (7-97)

Foldseek 3Di:
DPPDFDWDDQPLDPPQKTKTWDAACDDPRGRDIFIWIAHNVGDIDRDDVRVCVVCPPVHDCVQADRVVSDRNDPPPDDDDDDDDDDDDDDDDDDDDDDDDDDDDDDDDDDDDDDDDD

Organism: Salvelinus namaycush (NCBI:txid8040)

Radius of gyration: 22.37 Å; chains: 1; bounding box: 41×71×50 Å